Protein AF-A0A2I2F7W4-F1 (afdb_monomer_lite)

InterPro domains:
  IPR046591 Protein of unknown function DUF6649 [PF20354] (2-103)

Foldseek 3Di:
DDDDDDDPPDDDDPDPVVVVVVVVVVDDPPDDDPCVVVVLVPDPCVVVPPPDPDPDPPPPDDQDDDPPDDPVPPVVSVVVVVVVVVVVVVCVVVVPDDDDDPVVSVVVVVPVVPPDPDDD

pLDDT: mean 74.09, std 14.3, range [42.03, 92.19]

Secondary structure (DSSP, 8-state):
-------TT----S-HHHHHHHHHHHSPP----TTHHHHHTTS-HHHHS-----------PPPPPPSSS-GGG-HHHHHHHHHHHHHHHHHHHHTTS---SSHHHHHHHSSTT-------

Structure (mmCIF, N/CA/C/O backbone):
data_AF-A0A2I2F7W4-F1
#
_entry.id   AF-A0A2I2F7W4-F1
#
loop_
_atom_site.group_PDB
_atom_site.id
_atom_site.type_symbol
_atom_site.label_atom_id
_atom_site.label_alt_id
_atom_site.label_comp_id
_atom_site.label_asym_id
_atom_site.label_entity_id
_atom_site.label_seq_id
_atom_site.pdbx_PDB_ins_code
_atom_site.Cartn_x
_atom_site.Cartn_y
_atom_site.Cartn_z
_atom_site.occupancy
_atom_site.B_iso_or_equiv
_atom_site.auth_seq_id
_atom_site.auth_comp_id
_atom_site.auth_asym_id
_atom_site.auth_atom_id
_atom_site.pdbx_PDB_model_num
ATOM 1 N N . MET A 1 1 ? -16.711 -13.340 44.712 1.00 52.53 1 MET A N 1
ATOM 2 C CA . MET A 1 1 ? -15.711 -12.530 43.990 1.00 52.53 1 MET A CA 1
ATOM 3 C C . MET A 1 1 ? -15.153 -13.420 42.899 1.00 52.53 1 MET A C 1
ATOM 5 O O . MET A 1 1 ? -14.761 -14.535 43.220 1.00 52.53 1 MET A O 1
ATOM 9 N N . MET A 1 2 ? -15.251 -13.007 41.637 1.00 73.19 2 MET A N 1
ATOM 10 C CA . MET A 1 2 ? -14.696 -13.777 40.523 1.00 73.19 2 MET A CA 1
ATOM 11 C C . MET A 1 2 ? -13.172 -13.651 40.578 1.00 73.19 2 MET A C 1
ATOM 13 O O . MET A 1 2 ? -12.671 -12.549 40.793 1.00 73.19 2 MET A O 1
ATOM 17 N N . MET A 1 3 ? -12.452 -14.767 40.466 1.00 74.25 3 MET A N 1
ATOM 18 C CA . MET A 1 3 ? -11.002 -14.721 40.302 1.00 74.25 3 MET A CA 1
ATOM 19 C C . MET A 1 3 ? -10.706 -14.301 38.867 1.00 74.25 3 MET A C 1
ATOM 21 O O . MET A 1 3 ? -11.194 -14.933 37.933 1.00 74.25 3 MET A O 1
ATOM 25 N N . LEU A 1 4 ? -9.973 -13.205 38.726 1.00 76.00 4 LEU A N 1
ATOM 26 C CA . LEU A 1 4 ? -9.550 -12.639 37.455 1.00 76.00 4 LEU A CA 1
ATOM 27 C C . LEU A 1 4 ? -8.043 -12.896 37.308 1.00 76.00 4 LEU A C 1
ATOM 29 O O . LEU A 1 4 ? -7.296 -12.703 38.268 1.00 76.00 4 LEU A O 1
ATOM 33 N N . ASP A 1 5 ? -7.620 -13.380 36.142 1.00 79.50 5 ASP A N 1
ATOM 34 C CA . ASP A 1 5 ? -6.219 -13.673 35.817 1.00 79.50 5 ASP A CA 1
ATOM 35 C C . ASP A 1 5 ? -5.403 -12.389 35.592 1.00 79.50 5 ASP A C 1
ATOM 37 O O . ASP A 1 5 ? -5.420 -11.781 34.518 1.00 79.50 5 ASP A O 1
ATOM 41 N N . ASP A 1 6 ? -4.676 -11.950 36.609 1.00 82.38 6 ASP A N 1
ATOM 42 C CA . ASP A 1 6 ? -3.794 -10.787 36.504 1.00 82.38 6 ASP A CA 1
ATOM 43 C C . ASP A 1 6 ? -2.505 -11.167 35.749 1.00 82.38 6 ASP A C 1
ATOM 45 O O . ASP A 1 6 ? -1.546 -11.683 36.327 1.00 82.38 6 ASP A O 1
ATOM 49 N N . THR A 1 7 ? -2.520 -10.999 34.423 1.00 89.12 7 THR A N 1
ATOM 50 C CA . THR A 1 7 ? -1.342 -11.157 33.557 1.00 89.12 7 THR A CA 1
ATOM 51 C C . THR A 1 7 ? -0.968 -9.813 32.942 1.00 89.12 7 THR A C 1
ATOM 53 O O . THR A 1 7 ? -1.820 -8.941 32.799 1.00 89.12 7 THR A O 1
ATOM 56 N N . GLU A 1 8 ? 0.296 -9.647 32.541 1.00 90.06 8 GLU A N 1
ATOM 57 C CA . GLU A 1 8 ? 0.870 -8.364 32.089 1.00 90.06 8 GLU A CA 1
ATOM 58 C C . GLU A 1 8 ? 0.067 -7.656 30.981 1.00 90.06 8 GLU A C 1
ATOM 60 O O . GLU A 1 8 ? 0.114 -6.433 30.859 1.00 90.06 8 GLU A O 1
ATOM 65 N N . HIS A 1 9 ? -0.671 -8.407 30.164 1.00 90.44 9 HIS A N 1
ATOM 66 C CA . HIS A 1 9 ? -1.429 -7.866 29.036 1.00 90.44 9 HIS A CA 1
ATOM 67 C C . HIS A 1 9 ? -2.943 -8.079 29.167 1.00 90.44 9 HIS A C 1
ATOM 69 O O . HIS A 1 9 ? -3.666 -7.916 28.184 1.00 90.44 9 HIS A O 1
ATOM 75 N N . THR A 1 10 ? -3.441 -8.440 30.356 1.00 86.62 10 THR A N 1
ATOM 76 C CA . THR A 1 10 ? -4.885 -8.552 30.588 1.00 86.62 10 THR A CA 1
ATOM 77 C C . THR A 1 10 ? -5.461 -7.200 31.000 1.00 86.62 10 THR A C 1
ATOM 79 O O . THR A 1 10 ? -5.079 -6.644 32.026 1.00 86.62 10 THR A O 1
ATOM 82 N N . ILE A 1 11 ? -6.427 -6.694 30.231 1.00 84.19 11 ILE A N 1
ATOM 83 C CA . ILE A 1 11 ? -7.187 -5.485 30.568 1.00 84.19 11 ILE A CA 1
ATOM 84 C C . ILE A 1 11 ? -8.612 -5.898 30.920 1.00 84.19 11 ILE A C 1
ATOM 86 O O . ILE A 1 11 ? -9.251 -6.656 30.188 1.00 84.19 11 ILE A O 1
ATOM 90 N N . TYR A 1 12 ? -9.097 -5.397 32.051 1.00 85.00 12 TYR A N 1
ATOM 91 C CA . TYR A 1 12 ? -10.425 -5.691 32.562 1.00 85.00 12 TYR A CA 1
ATOM 92 C C . TYR A 1 12 ? -11.369 -4.540 32.293 1.00 85.00 12 TYR A C 1
ATOM 94 O O . TYR A 1 12 ? -11.123 -3.426 32.742 1.00 85.00 12 TYR A O 1
ATOM 102 N N . ILE A 1 13 ? -12.461 -4.858 31.605 1.00 87.88 13 ILE A N 1
ATOM 103 C CA . ILE A 1 13 ? -13.558 -3.932 31.357 1.00 87.88 13 ILE A CA 1
ATOM 104 C C . ILE A 1 13 ? -14.655 -4.247 32.370 1.00 87.88 13 ILE A C 1
ATOM 106 O O . ILE A 1 13 ? -15.188 -5.361 32.403 1.00 87.88 13 ILE A O 1
ATOM 110 N N . HIS A 1 14 ? -14.958 -3.287 33.231 1.00 86.12 14 HIS A N 1
ATOM 111 C CA . HIS A 1 14 ? -15.957 -3.399 34.288 1.00 86.12 14 HIS A CA 1
ATOM 112 C C . HIS A 1 14 ? -17.329 -2.904 33.830 1.00 86.12 14 HIS A C 1
ATOM 114 O O . HIS A 1 14 ? -18.345 -3.487 34.210 1.00 86.12 14 HIS A O 1
ATOM 120 N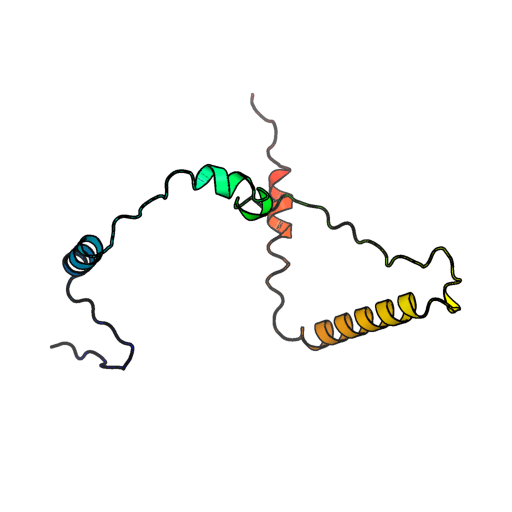 N . ASP A 1 15 ? -17.349 -1.839 33.031 1.00 89.38 15 ASP A N 1
ATOM 121 C CA . ASP A 1 15 ? -18.559 -1.218 32.500 1.00 89.38 15 ASP A CA 1
ATOM 122 C C . ASP A 1 15 ? -18.256 -0.654 31.110 1.00 89.38 15 ASP A C 1
ATOM 124 O O . ASP A 1 15 ? -17.586 0.369 30.965 1.00 89.38 15 ASP A O 1
ATOM 128 N N . LEU A 1 16 ? -18.751 -1.357 30.089 1.00 91.44 16 LEU A N 1
ATOM 129 C CA . LEU A 1 16 ? -18.496 -1.030 28.689 1.00 91.44 16 LEU A CA 1
ATOM 130 C C . LEU A 1 16 ? -18.961 0.384 28.339 1.00 91.44 16 LEU A C 1
ATOM 132 O O . LEU A 1 16 ? -18.217 1.123 27.702 1.00 91.44 16 LEU A O 1
ATOM 136 N N . ASP A 1 17 ? -20.164 0.768 28.766 1.00 92.19 17 ASP A N 1
ATOM 137 C CA . ASP A 1 17 ? -20.760 2.045 28.370 1.00 92.19 17 ASP A CA 1
ATOM 138 C C . ASP A 1 17 ? -19.997 3.214 29.000 1.00 92.19 17 ASP A C 1
ATOM 140 O O . ASP A 1 17 ? -19.730 4.228 28.352 1.00 92.19 17 ASP A O 1
ATOM 144 N N . ARG A 1 18 ? -19.596 3.061 30.266 1.00 91.00 18 ARG A N 1
ATOM 145 C CA . ARG A 1 18 ? -18.829 4.082 30.981 1.00 91.00 18 ARG A CA 1
ATOM 146 C C . ARG A 1 18 ? -17.409 4.237 30.436 1.00 91.00 18 ARG A C 1
ATOM 148 O O . ARG A 1 18 ? -16.957 5.368 30.275 1.00 91.00 18 ARG A O 1
ATOM 155 N N . GLU A 1 19 ? -16.704 3.135 30.201 1.00 89.75 19 GLU A N 1
ATOM 156 C CA . GLU A 1 19 ? -15.312 3.169 29.734 1.00 89.75 19 GLU A CA 1
ATOM 157 C C . GLU A 1 19 ? -15.210 3.701 28.299 1.00 89.75 19 GLU A C 1
ATOM 159 O O . GLU A 1 19 ? -14.320 4.496 28.002 1.00 89.75 19 GLU A O 1
ATOM 164 N N . LEU A 1 20 ? -16.160 3.351 27.424 1.00 89.81 20 LEU A N 1
ATOM 165 C CA . LEU A 1 20 ? -16.230 3.913 26.072 1.00 89.81 20 LEU A CA 1
ATOM 166 C C . LEU A 1 20 ? -16.501 5.421 26.092 1.00 89.81 20 LEU A C 1
ATOM 168 O O . LEU A 1 20 ? -15.830 6.162 25.379 1.00 89.81 20 LEU A O 1
ATOM 172 N N . ALA A 1 21 ? -17.415 5.894 26.946 1.00 88.00 21 ALA A N 1
ATOM 173 C CA . ALA A 1 21 ? -17.701 7.323 27.073 1.00 88.00 21 ALA A CA 1
ATOM 174 C C . ALA A 1 21 ? -16.480 8.135 27.553 1.00 88.00 21 ALA A C 1
ATOM 176 O O . ALA A 1 21 ? -16.287 9.276 27.129 1.00 88.00 21 ALA A O 1
ATOM 177 N N . GLU A 1 22 ? -15.644 7.561 28.424 1.00 85.50 22 GLU A N 1
ATOM 178 C CA . GLU A 1 22 ? -14.388 8.180 28.863 1.00 85.50 22 GLU A CA 1
ATOM 179 C C . GLU A 1 22 ? -13.383 8.290 27.706 1.00 85.50 22 GLU A C 1
ATOM 181 O O . GLU A 1 22 ? -12.822 9.367 27.490 1.00 85.50 22 GLU A O 1
ATOM 186 N N . ILE A 1 23 ? -13.232 7.231 26.903 1.00 84.12 23 ILE A N 1
ATOM 187 C CA . ILE A 1 23 ? -12.364 7.224 25.716 1.00 84.12 23 ILE A CA 1
ATOM 188 C C . ILE A 1 23 ? -12.842 8.258 24.693 1.00 84.12 23 ILE A C 1
ATOM 190 O O . ILE A 1 23 ? -12.065 9.141 24.336 1.00 84.12 23 ILE A O 1
ATOM 194 N N . GLU A 1 24 ? -14.117 8.225 24.297 1.00 81.56 24 GLU A N 1
ATOM 195 C CA . GLU A 1 24 ? -14.710 9.164 23.329 1.00 81.56 24 GLU A CA 1
ATOM 196 C C . GLU A 1 24 ? -14.584 10.628 23.771 1.00 81.56 24 GLU A C 1
ATOM 198 O O . GLU A 1 24 ? -14.444 11.525 22.942 1.00 81.56 24 GLU A O 1
ATOM 203 N N . SER A 1 25 ? -14.607 10.889 25.082 1.00 78.19 25 SER A N 1
ATOM 204 C CA . SER A 1 25 ? -14.411 12.238 25.625 1.00 78.19 25 SER A CA 1
ATOM 205 C C . SER A 1 25 ? -12.959 12.725 25.560 1.00 78.19 25 SER A C 1
ATOM 207 O O . SER A 1 25 ? -12.715 13.933 25.569 1.00 78.19 25 SER A O 1
ATOM 209 N N . SER A 1 26 ? -12.007 11.790 25.522 1.00 76.06 26 SER A N 1
ATOM 210 C CA . SER A 1 26 ? -10.564 12.046 25.480 1.00 76.06 26 SER A CA 1
ATOM 211 C C . SER A 1 26 ? -9.971 11.963 24.074 1.00 76.06 26 SER A C 1
ATOM 213 O O . SER A 1 26 ? -8.846 12.414 23.859 1.00 76.06 26 SER A O 1
ATOM 215 N N . GLU A 1 27 ? -10.710 11.399 23.117 1.00 81.00 27 GLU A N 1
ATOM 216 C CA . GLU A 1 27 ? -10.315 11.396 21.719 1.00 81.00 27 GLU A CA 1
ATOM 217 C C . GLU A 1 27 ? -10.390 12.816 21.156 1.00 81.00 27 GLU A C 1
ATOM 219 O O . GLU A 1 27 ? -11.436 13.472 21.145 1.00 81.00 27 GLU A O 1
ATOM 224 N N . ASP A 1 28 ? -9.251 13.300 20.660 1.00 78.56 28 ASP A N 1
ATOM 225 C CA . ASP A 1 28 ? -9.217 14.538 19.900 1.00 78.56 28 ASP A CA 1
ATOM 226 C C . ASP A 1 28 ? -10.149 14.411 18.683 1.00 78.56 28 ASP A C 1
ATOM 228 O O . ASP A 1 28 ? -10.146 13.380 17.996 1.00 78.56 28 ASP A O 1
ATOM 232 N N . PRO A 1 29 ? -10.931 15.456 18.352 1.00 75.69 29 PRO A N 1
ATOM 233 C CA . PRO A 1 29 ? -11.785 15.413 17.179 1.00 75.69 29 PRO A CA 1
ATOM 234 C C . PRO A 1 29 ? -10.926 15.121 15.951 1.00 75.69 29 PRO A C 1
ATOM 236 O O . PRO A 1 29 ? -9.879 15.736 15.750 1.00 75.69 29 PRO A O 1
ATOM 239 N N . SER A 1 30 ? -11.375 14.201 15.100 1.00 74.38 30 SER A N 1
ATOM 240 C CA . SER A 1 30 ? -10.698 13.907 13.837 1.00 74.38 30 SER A CA 1
ATOM 241 C C . SER A 1 30 ? -10.694 15.156 12.946 1.00 74.38 30 SER A C 1
ATOM 243 O O . SER A 1 30 ? -11.671 15.456 12.257 1.00 74.38 30 SER A O 1
ATOM 245 N N . ILE A 1 31 ? -9.598 15.919 12.970 1.00 79.00 31 ILE A N 1
ATOM 246 C CA . ILE A 1 31 ? -9.453 17.129 12.159 1.00 79.00 31 ILE A CA 1
ATOM 247 C C . ILE A 1 31 ? -9.091 16.707 10.737 1.00 79.00 31 ILE A C 1
ATOM 249 O O . ILE A 1 31 ? -7.951 16.351 10.434 1.00 79.00 31 ILE A O 1
ATOM 253 N N . PHE A 1 32 ? -10.055 16.816 9.827 1.00 80.12 32 PHE A N 1
ATOM 254 C CA . PHE A 1 32 ? -9.747 16.801 8.404 1.00 80.12 32 PHE A CA 1
ATOM 255 C C . PHE A 1 32 ? -8.997 18.085 8.047 1.00 80.12 32 PHE A C 1
ATOM 257 O O . PHE A 1 32 ? -9.554 19.183 8.093 1.00 80.12 32 PHE A O 1
ATOM 264 N N . LEU A 1 33 ? -7.717 17.952 7.692 1.00 83.00 33 LEU A N 1
ATOM 265 C CA . LEU A 1 33 ? -6.909 19.091 7.271 1.00 83.00 33 LEU A CA 1
ATOM 266 C C . LEU A 1 33 ? -7.514 19.731 6.007 1.00 83.00 33 LEU A C 1
ATOM 268 O O . LEU A 1 33 ? -7.777 19.019 5.028 1.00 83.00 33 LEU A O 1
ATOM 272 N N . PRO A 1 34 ? -7.706 21.062 5.973 1.00 84.75 34 PRO A N 1
ATOM 273 C CA . PRO A 1 34 ? -8.225 21.735 4.790 1.00 84.75 34 PRO A CA 1
ATOM 274 C C . PRO A 1 34 ? -7.290 21.499 3.595 1.00 84.75 34 PRO A C 1
ATOM 276 O O . PRO A 1 34 ? -6.067 21.598 3.707 1.00 84.75 34 PRO A O 1
ATOM 279 N N . GLY A 1 35 ? -7.868 21.150 2.445 1.00 80.31 35 GLY A N 1
ATOM 280 C CA . GLY A 1 35 ? -7.117 20.870 1.215 1.00 80.31 35 GLY A CA 1
ATOM 281 C C . GLY A 1 35 ? -6.474 19.478 1.137 1.00 80.31 35 GLY A C 1
ATOM 282 O O . GLY A 1 35 ? -5.764 19.197 0.172 1.00 80.31 35 GLY A O 1
ATOM 283 N N . ILE A 1 36 ? -6.722 18.569 2.093 1.00 82.50 36 ILE A N 1
ATOM 284 C CA . ILE A 1 36 ? -6.203 17.192 2.004 1.00 82.50 36 ILE A CA 1
ATOM 285 C C . ILE A 1 36 ? -6.718 16.459 0.757 1.00 82.50 36 ILE A C 1
ATOM 287 O O . ILE A 1 36 ? -5.959 15.734 0.122 1.00 82.50 36 ILE A O 1
ATOM 291 N N . GLY A 1 37 ? -7.962 16.711 0.338 1.00 79.12 37 GLY A N 1
ATOM 292 C CA . GLY A 1 37 ? -8.536 16.110 -0.871 1.00 79.12 37 GLY A CA 1
ATOM 293 C C . GLY A 1 37 ? -7.769 16.464 -2.150 1.00 79.12 37 GLY A C 1
ATOM 294 O O . GLY A 1 37 ? -7.521 15.591 -2.977 1.00 79.12 37 GLY A O 1
ATOM 295 N N . GLU A 1 38 ? -7.318 17.715 -2.284 1.00 84.62 38 GLU A N 1
ATOM 296 C CA . GLU A 1 38 ? -6.527 18.170 -3.438 1.00 84.62 38 GLU A CA 1
ATOM 297 C C . GLU A 1 38 ? -5.146 17.510 -3.469 1.00 84.62 38 GLU A C 1
ATOM 299 O O . GLU A 1 38 ? -4.675 17.085 -4.522 1.00 84.62 38 GLU A O 1
ATOM 304 N N . LYS A 1 39 ? -4.517 17.354 -2.297 1.00 80.19 39 LYS A N 1
ATOM 305 C CA . LYS A 1 39 ? -3.232 16.654 -2.171 1.00 80.19 39 LYS A CA 1
ATOM 306 C C . LYS A 1 39 ? -3.364 15.162 -2.467 1.00 80.19 39 LYS A C 1
ATOM 308 O O . LYS A 1 39 ? -2.478 14.584 -3.089 1.00 80.19 39 LYS A O 1
ATOM 313 N N . LEU A 1 40 ? -4.471 14.545 -2.055 1.00 77.81 40 LEU A N 1
ATOM 314 C CA . LEU A 1 40 ? -4.748 13.136 -2.323 1.00 77.81 40 LEU A CA 1
ATOM 315 C C . LEU A 1 40 ? -5.102 12.872 -3.796 1.00 77.81 40 LEU A C 1
ATOM 317 O O . LEU A 1 40 ? -4.815 11.790 -4.302 1.00 77.81 40 LEU A O 1
ATOM 321 N N . ALA A 1 41 ? -5.643 13.862 -4.513 1.00 78.00 41 ALA A N 1
ATOM 322 C CA . ALA A 1 41 ? -5.967 13.753 -5.938 1.00 78.00 41 ALA A CA 1
ATOM 323 C C . ALA A 1 41 ? -4.735 13.604 -6.854 1.00 78.00 41 ALA A C 1
ATOM 325 O O . ALA A 1 41 ? -4.875 13.162 -7.994 1.00 78.00 41 ALA A O 1
ATOM 326 N N . VAL A 1 42 ? -3.536 13.949 -6.368 1.00 82.75 42 VAL A N 1
ATOM 327 C CA . VAL A 1 42 ? -2.265 13.760 -7.093 1.00 82.75 42 VAL A CA 1
ATOM 328 C C . VAL A 1 42 ? -1.882 12.282 -7.179 1.00 82.75 42 VAL A C 1
ATOM 330 O O . VAL A 1 42 ? -1.210 11.861 -8.123 1.00 82.75 42 VAL A O 1
ATOM 333 N N . PHE A 1 43 ? -2.303 11.473 -6.209 1.00 77.25 43 PHE A N 1
ATOM 334 C CA . PHE A 1 43 ? -1.958 10.063 -6.192 1.00 77.25 43 PHE A CA 1
ATOM 335 C C . PHE A 1 43 ? -2.830 9.285 -7.187 1.00 77.25 43 PHE A C 1
ATOM 337 O O . PHE A 1 43 ? -4.038 9.523 -7.285 1.00 77.25 43 PHE A O 1
ATOM 344 N N . PRO A 1 44 ? -2.250 8.316 -7.918 1.00 78.44 44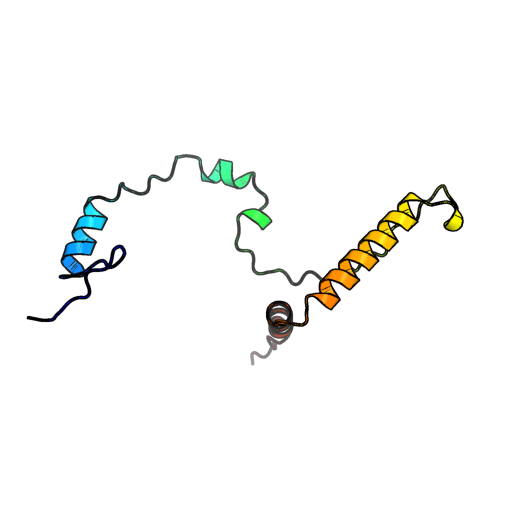 PRO A N 1
ATOM 345 C CA . PRO A 1 44 ? -3.012 7.429 -8.779 1.00 78.44 44 PRO A CA 1
ATOM 346 C C . PRO A 1 44 ? -4.189 6.807 -8.028 1.00 78.44 44 PRO A C 1
ATOM 348 O O . PRO A 1 44 ? -4.022 6.245 -6.945 1.00 78.44 44 PRO A O 1
ATOM 351 N N . LYS A 1 45 ? -5.381 6.842 -8.634 1.00 71.19 45 LYS A N 1
ATOM 352 C CA . LYS A 1 45 ? -6.591 6.231 -8.056 1.00 71.19 45 LYS A CA 1
ATOM 353 C C . LYS A 1 45 ? -6.408 4.742 -7.751 1.00 71.19 45 LYS A C 1
ATOM 355 O O . LYS A 1 45 ? -7.060 4.243 -6.850 1.00 71.19 45 LYS A O 1
ATOM 360 N N . SER A 1 46 ? -5.501 4.059 -8.451 1.00 67.69 46 SER A N 1
ATOM 361 C CA . SER A 1 46 ? -5.123 2.668 -8.173 1.00 67.69 46 SER A CA 1
ATOM 362 C C . SER A 1 46 ? -4.422 2.462 -6.825 1.00 67.69 46 SER A C 1
ATOM 364 O O . SER A 1 46 ? -4.356 1.332 -6.362 1.00 67.69 46 SER A O 1
ATOM 366 N N . LEU A 1 47 ? -3.862 3.517 -6.225 1.00 66.56 47 LEU A N 1
ATOM 367 C CA . LEU A 1 47 ? -3.212 3.479 -4.910 1.00 66.56 47 LEU A CA 1
ATOM 368 C C . LEU A 1 47 ? -4.125 4.007 -3.794 1.00 66.56 47 LEU A C 1
ATOM 370 O O . LEU A 1 47 ? -3.987 3.584 -2.653 1.00 66.56 47 LEU A O 1
ATOM 374 N N . VAL A 1 48 ? -5.030 4.941 -4.112 1.00 67.88 48 VAL A N 1
ATOM 375 C CA . VAL A 1 48 ? -5.892 5.623 -3.124 1.00 67.88 48 VAL A CA 1
ATOM 376 C C . VAL A 1 48 ? -7.269 4.984 -2.997 1.00 67.88 48 VAL A C 1
ATOM 378 O O . VAL A 1 48 ? -7.832 4.938 -1.908 1.00 67.88 48 VAL A O 1
ATOM 381 N N . ALA A 1 49 ? -7.847 4.513 -4.101 1.00 68.69 49 ALA A N 1
ATOM 382 C CA . ALA A 1 49 ? -9.140 3.856 -4.061 1.00 68.69 49 ALA A CA 1
ATOM 383 C C . ALA A 1 49 ? -8.934 2.370 -3.769 1.00 68.69 49 ALA A C 1
ATOM 385 O O . ALA A 1 49 ? -8.103 1.721 -4.405 1.00 68.69 49 ALA A O 1
ATOM 386 N N . GLN A 1 50 ? -9.765 1.807 -2.889 1.00 59.81 50 GLN A N 1
ATOM 387 C CA . GLN A 1 50 ? -10.029 0.369 -2.877 1.00 59.81 50 GLN A CA 1
ATOM 388 C C . GLN A 1 50 ? -10.791 0.017 -4.161 1.00 59.81 50 GLN A C 1
ATOM 390 O O . GLN A 1 50 ? -11.993 -0.239 -4.159 1.00 59.81 50 GLN A O 1
ATOM 395 N N . SER A 1 51 ? -10.120 0.103 -5.310 1.00 62.19 51 SER A N 1
ATOM 396 C CA . SER A 1 51 ? -10.683 -0.396 -6.551 1.00 62.19 51 SER A CA 1
ATOM 397 C C . SER A 1 51 ? -10.813 -1.900 -6.388 1.00 62.19 51 SER A C 1
ATOM 399 O O . SER A 1 51 ? -9.801 -2.564 -6.139 1.00 62.19 51 SER A O 1
ATOM 401 N N . LYS A 1 52 ? -12.033 -2.433 -6.551 1.00 65.31 52 LYS A N 1
ATOM 402 C CA . LYS A 1 52 ? -12.221 -3.867 -6.800 1.00 65.31 52 LYS A CA 1
ATOM 403 C C . LYS A 1 52 ? -11.156 -4.295 -7.812 1.00 65.31 52 LYS A C 1
ATOM 405 O O . LYS A 1 52 ? -10.942 -3.540 -8.771 1.00 65.31 52 LYS A O 1
ATOM 410 N N . PRO A 1 53 ? -10.452 -5.418 -7.595 1.00 62.94 53 PRO A N 1
ATOM 411 C CA . PRO A 1 53 ? -9.424 -5.852 -8.521 1.00 62.94 53 PRO A CA 1
ATOM 412 C C . PRO A 1 53 ? -10.081 -5.977 -9.892 1.00 62.94 53 PRO A C 1
ATOM 414 O O . PRO A 1 53 ? -10.885 -6.872 -10.128 1.00 62.94 53 PRO A O 1
ATOM 417 N N . LYS A 1 54 ? -9.801 -5.024 -10.789 1.00 67.94 54 LYS A N 1
ATOM 418 C CA . LYS A 1 54 ? -10.249 -5.140 -12.171 1.00 67.94 54 LYS A CA 1
ATOM 419 C C . LYS A 1 54 ? -9.598 -6.416 -12.672 1.00 67.94 54 LYS A C 1
ATOM 421 O O . LYS A 1 54 ? -8.393 -6.562 -12.469 1.00 67.94 54 LYS A O 1
ATOM 426 N N . CYS A 1 55 ? -10.375 -7.316 -13.264 1.00 66.44 55 CYS A N 1
ATOM 427 C CA . CYS A 1 55 ? -9.891 -8.572 -13.823 1.00 66.44 55 CYS A CA 1
ATOM 428 C C . CYS A 1 55 ? -8.878 -8.269 -14.938 1.00 66.44 55 CYS A C 1
ATOM 430 O O . CYS A 1 55 ? -9.206 -8.196 -16.119 1.00 66.44 55 CYS A O 1
ATOM 432 N N . GLN A 1 56 ? -7.641 -7.972 -14.549 1.00 67.81 56 GLN A N 1
ATOM 433 C CA . GLN A 1 56 ? -6.533 -7.721 -15.444 1.00 67.81 56 GLN A CA 1
ATOM 434 C C . GLN A 1 56 ? -5.999 -9.091 -15.816 1.00 67.81 56 GLN A C 1
ATOM 436 O O . GLN A 1 56 ? -5.467 -9.812 -14.972 1.00 67.81 56 GLN A O 1
ATOM 441 N N . ALA A 1 57 ? -6.169 -9.463 -17.082 1.00 69.56 57 ALA A N 1
ATOM 442 C CA . ALA A 1 57 ? -5.523 -10.649 -17.607 1.00 69.56 57 ALA A CA 1
ATOM 443 C C . ALA A 1 57 ? -4.007 -10.477 -17.443 1.00 69.56 57 ALA A C 1
ATOM 445 O O . ALA A 1 57 ? -3.415 -9.522 -17.954 1.00 69.56 57 ALA A O 1
ATOM 446 N N . LEU A 1 58 ? -3.380 -11.396 -16.712 1.00 71.06 58 LEU A N 1
ATOM 447 C CA . LEU A 1 58 ? -1.929 -11.472 -16.640 1.00 71.06 58 LEU A CA 1
ATOM 448 C C . LEU A 1 58 ? -1.409 -11.828 -18.034 1.00 71.06 58 LEU A C 1
ATOM 450 O O . LEU A 1 58 ? -1.483 -12.977 -18.466 1.00 71.06 58 LEU A O 1
ATOM 454 N N . VAL A 1 59 ? -0.873 -10.842 -18.752 1.00 76.50 59 VAL A N 1
ATOM 455 C CA . VAL A 1 59 ? -0.110 -11.106 -19.972 1.00 76.50 59 VAL A CA 1
ATOM 456 C C . VAL A 1 59 ? 1.260 -11.601 -19.530 1.00 76.50 59 VAL A C 1
ATOM 458 O O . VAL A 1 59 ? 2.095 -10.825 -19.064 1.00 76.50 59 VAL A O 1
ATOM 461 N N . LEU A 1 60 ? 1.482 -12.911 -19.630 1.00 77.50 60 LEU A N 1
ATOM 462 C CA . LEU A 1 60 ? 2.781 -13.517 -19.356 1.00 77.50 60 LEU A CA 1
ATOM 463 C C . LEU A 1 60 ? 3.781 -13.042 -20.416 1.00 77.50 60 LEU A C 1
ATOM 465 O O . LEU A 1 60 ? 3.917 -13.641 -21.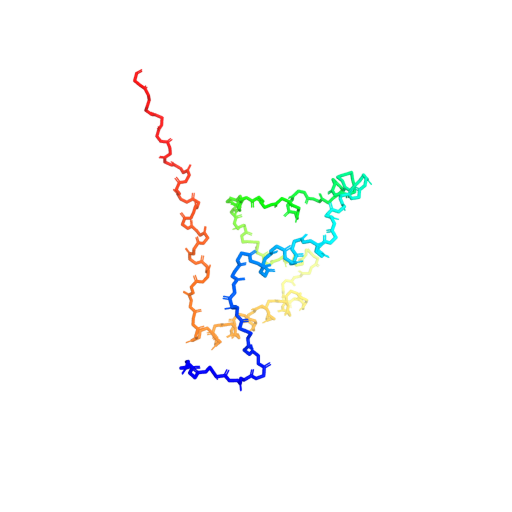483 1.00 77.50 60 LEU A O 1
ATOM 469 N N . TYR A 1 61 ? 4.477 -11.941 -20.133 1.00 76.81 61 TYR A N 1
ATOM 470 C CA . TYR A 1 61 ? 5.556 -11.474 -20.992 1.00 76.81 61 TYR A CA 1
ATOM 471 C C . TYR A 1 61 ? 6.679 -12.505 -21.001 1.00 76.81 61 TYR A C 1
ATOM 473 O O . TYR A 1 61 ? 7.204 -12.908 -19.958 1.00 76.81 61 TYR A O 1
ATOM 481 N N . GLN A 1 62 ? 7.066 -12.920 -22.204 1.00 77.50 62 GLN A N 1
ATOM 482 C CA . GLN A 1 62 ? 8.270 -13.712 -22.384 1.00 77.50 62 GLN A CA 1
ATOM 483 C C . GLN A 1 62 ? 9.497 -12.881 -22.008 1.00 77.50 62 GLN A C 1
ATOM 485 O O . GLN A 1 62 ? 9.494 -11.650 -22.082 1.00 77.50 62 GLN A O 1
ATOM 490 N N . GLN A 1 63 ? 10.567 -13.559 -21.600 1.00 77.81 63 GLN A N 1
ATOM 491 C CA . GLN A 1 63 ? 11.822 -12.882 -21.323 1.00 77.81 63 GLN A CA 1
ATOM 492 C C . GLN A 1 63 ? 12.321 -12.170 -22.592 1.00 77.81 63 GLN A C 1
ATOM 494 O O . GLN A 1 63 ? 12.467 -12.828 -23.625 1.00 77.81 63 GLN A O 1
ATOM 499 N N . PRO A 1 64 ? 12.601 -10.855 -22.531 1.00 77.38 64 PRO A N 1
ATOM 500 C CA . PRO A 1 64 ? 13.102 -10.131 -23.687 1.00 77.38 64 PRO A CA 1
ATOM 501 C C . PRO A 1 64 ? 14.481 -10.664 -24.084 1.00 77.38 64 PRO A C 1
ATOM 503 O O . PRO A 1 64 ? 15.328 -10.935 -23.231 1.00 77.38 64 PRO A O 1
ATOM 506 N N . THR A 1 65 ? 14.696 -10.818 -25.387 1.00 81.38 65 THR A N 1
ATOM 507 C CA . THR A 1 65 ? 15.987 -11.195 -25.971 1.00 81.38 65 THR A CA 1
ATOM 508 C C . THR A 1 65 ? 16.745 -9.951 -26.397 1.00 81.38 65 THR A C 1
ATOM 510 O O . THR A 1 65 ? 16.130 -9.022 -26.924 1.00 81.38 65 THR A O 1
ATOM 513 N N . SER A 1 66 ? 18.068 -9.933 -26.224 1.00 79.56 66 SER A N 1
ATOM 514 C CA . SER A 1 66 ? 18.880 -8.833 -26.749 1.00 79.56 66 SER A CA 1
ATOM 515 C C . SER A 1 66 ? 18.684 -8.667 -28.270 1.00 79.56 66 SER A C 1
ATOM 517 O O . SER A 1 66 ? 18.762 -9.643 -29.018 1.00 79.56 66 SER A O 1
ATOM 519 N N . PRO A 1 67 ? 18.416 -7.441 -28.759 1.00 81.69 67 PRO A N 1
ATOM 520 C CA . PRO A 1 67 ? 18.221 -7.194 -30.189 1.00 81.69 67 PRO A CA 1
ATOM 521 C C . PRO A 1 67 ? 19.546 -7.109 -30.962 1.00 81.69 67 PRO A C 1
ATOM 523 O O . PRO A 1 67 ? 19.567 -7.292 -32.174 1.00 81.69 67 PRO A O 1
ATOM 526 N N . SER A 1 68 ? 20.652 -6.812 -30.274 1.00 82.62 68 SER A N 1
ATOM 527 C CA . SER A 1 68 ? 21.972 -6.569 -30.869 1.00 82.62 68 SER A CA 1
ATOM 528 C C . SER A 1 68 ? 22.945 -7.741 -30.739 1.00 82.62 68 SER A C 1
ATOM 530 O O . SER A 1 68 ? 24.017 -7.705 -31.342 1.00 82.62 68 SER A O 1
ATOM 532 N N . MET A 1 69 ? 22.610 -8.770 -29.954 1.00 84.62 69 MET A N 1
ATOM 533 C CA . MET A 1 69 ? 23.498 -9.899 -29.688 1.00 84.62 69 MET A CA 1
ATOM 534 C C . MET A 1 69 ? 22.805 -11.237 -29.971 1.00 84.62 69 MET A C 1
ATOM 536 O O . MET A 1 69 ? 21.631 -11.413 -29.654 1.00 84.62 69 MET A O 1
ATOM 540 N N . PRO A 1 70 ? 23.522 -12.221 -30.544 1.00 86.00 70 PRO A N 1
ATOM 541 C CA . PRO A 1 70 ? 23.023 -13.587 -30.631 1.00 86.00 70 PRO A CA 1
ATOM 542 C C . PRO A 1 70 ? 22.757 -14.166 -29.237 1.00 86.00 70 PRO A C 1
ATOM 544 O O . PRO A 1 70 ? 23.523 -13.910 -28.306 1.00 86.00 70 PRO A O 1
ATOM 547 N N . ARG A 1 71 ? 21.736 -15.025 -29.113 1.00 78.00 71 ARG A N 1
ATOM 548 C CA . ARG A 1 71 ? 21.325 -15.658 -27.841 1.00 78.00 71 ARG A CA 1
ATOM 549 C C . ARG A 1 71 ? 22.480 -16.332 -27.094 1.00 78.00 71 ARG A C 1
ATOM 551 O O . ARG A 1 71 ? 22.551 -16.261 -25.871 1.00 78.00 71 ARG A O 1
ATOM 558 N N . ASP A 1 72 ? 23.419 -16.934 -27.821 1.00 83.06 72 ASP A N 1
ATOM 559 C CA . ASP A 1 72 ? 24.568 -17.620 -27.221 1.00 83.06 72 ASP A CA 1
ATOM 560 C C . ASP A 1 72 ? 25.551 -16.673 -26.527 1.00 83.06 72 ASP A C 1
ATOM 562 O O . ASP A 1 72 ? 26.286 -17.099 -25.636 1.00 83.06 72 ASP A O 1
ATOM 566 N N . LYS A 1 73 ? 25.552 -15.391 -26.901 1.00 85.81 73 LYS A N 1
ATOM 567 C CA . LYS A 1 73 ? 26.453 -14.361 -26.366 1.00 85.81 73 LYS A CA 1
ATOM 568 C C . LYS A 1 73 ? 25.754 -13.391 -25.409 1.00 85.81 73 LYS A C 1
ATOM 570 O O . LYS A 1 73 ? 26.414 -12.537 -24.824 1.00 85.81 73 LYS A O 1
ATOM 575 N N . ASP A 1 74 ? 24.444 -13.533 -25.224 1.00 87.44 74 ASP A N 1
ATOM 576 C CA . ASP A 1 74 ? 23.650 -12.716 -24.308 1.00 87.44 74 ASP A CA 1
ATOM 577 C C . ASP A 1 74 ? 23.805 -13.202 -22.858 1.00 87.44 74 ASP A C 1
ATOM 579 O O . ASP A 1 74 ? 22.953 -13.895 -22.297 1.00 87.44 74 ASP A O 1
ATOM 583 N N . ASN A 1 75 ? 24.943 -12.866 -22.249 1.00 88.62 75 ASN A N 1
ATOM 584 C CA . ASN A 1 75 ? 25.253 -13.259 -20.873 1.00 88.62 75 ASN A CA 1
ATOM 585 C C . ASN A 1 75 ? 24.253 -12.673 -19.863 1.00 88.62 75 ASN A C 1
ATOM 587 O O . ASN A 1 75 ? 23.920 -13.334 -18.881 1.00 88.62 75 ASN A O 1
ATOM 591 N N . ALA A 1 76 ? 23.743 -11.462 -20.114 1.00 86.81 76 ALA A N 1
ATOM 592 C CA . ALA A 1 76 ? 22.752 -10.816 -19.257 1.00 86.81 76 ALA A CA 1
ATOM 593 C C . ALA A 1 76 ? 21.409 -11.559 -19.305 1.00 86.81 76 ALA A C 1
ATOM 595 O O . ALA A 1 76 ? 20.832 -11.867 -18.261 1.00 86.81 76 ALA A O 1
ATOM 596 N N . GLY A 1 77 ? 20.947 -11.922 -20.506 1.00 86.69 77 GLY A N 1
ATOM 597 C CA . GLY A 1 77 ? 19.764 -12.756 -20.692 1.00 86.69 77 GLY A CA 1
ATOM 598 C C . GLY A 1 77 ? 19.907 -14.120 -20.012 1.00 86.69 77 GLY A C 1
ATOM 599 O O . GLY A 1 77 ? 18.997 -14.554 -19.305 1.00 86.69 77 GLY A O 1
ATOM 600 N N . LYS A 1 78 ? 21.067 -14.773 -20.147 1.00 89.19 78 LYS A N 1
ATOM 601 C CA . LYS A 1 78 ? 21.351 -16.056 -19.482 1.00 89.19 78 LYS A CA 1
ATOM 602 C C . LYS A 1 78 ? 21.298 -15.949 -17.957 1.00 89.19 78 LYS A C 1
ATOM 604 O O . LYS A 1 78 ? 20.566 -16.709 -17.329 1.00 89.19 78 LYS A O 1
ATOM 609 N N . ALA A 1 79 ? 21.995 -14.975 -17.371 1.00 89.69 79 ALA A N 1
ATOM 610 C CA . ALA A 1 79 ? 22.024 -14.772 -15.921 1.00 89.69 79 ALA A CA 1
ATOM 611 C C . ALA A 1 79 ? 20.628 -14.483 -15.345 1.00 89.69 79 ALA A C 1
ATOM 613 O O . ALA A 1 79 ? 20.269 -14.958 -14.266 1.00 89.69 79 ALA A O 1
ATOM 614 N N . LEU A 1 80 ? 19.813 -13.727 -16.081 1.00 88.81 80 LEU A N 1
ATOM 615 C CA . LEU A 1 80 ? 18.453 -13.395 -15.678 1.00 88.81 80 LEU A CA 1
ATOM 616 C C . LEU A 1 80 ? 17.507 -14.605 -15.775 1.00 88.81 80 LEU A C 1
ATOM 618 O O . LEU A 1 80 ? 16.661 -14.786 -14.898 1.00 88.81 80 LEU A O 1
ATOM 622 N N . ALA A 1 81 ? 17.675 -15.456 -16.793 1.00 88.06 81 ALA A N 1
ATOM 623 C CA . ALA A 1 81 ? 16.931 -16.710 -16.922 1.00 88.06 81 ALA A CA 1
ATOM 624 C C . ALA A 1 81 ? 17.282 -17.696 -15.792 1.00 88.06 81 ALA A C 1
ATOM 626 O O . ALA A 1 81 ? 16.378 -18.199 -15.126 1.00 88.06 81 ALA A O 1
ATOM 627 N N . GLU A 1 82 ? 18.575 -17.896 -15.518 1.00 91.38 82 GLU A N 1
ATOM 628 C CA . GLU A 1 82 ? 19.060 -18.771 -14.441 1.00 91.38 82 GLU A CA 1
ATOM 629 C C . GLU A 1 82 ? 18.575 -18.291 -13.065 1.00 91.38 82 GLU A C 1
ATOM 631 O O . GLU A 1 82 ? 18.084 -19.073 -12.254 1.00 91.38 82 GLU A O 1
ATOM 636 N N . THR A 1 83 ? 18.651 -16.981 -12.806 1.00 91.44 83 THR A N 1
ATOM 637 C CA . THR A 1 83 ? 18.184 -16.390 -11.543 1.00 91.44 83 THR A CA 1
ATOM 638 C C . THR A 1 83 ? 16.692 -16.648 -11.327 1.00 91.44 83 THR A C 1
ATOM 640 O O . THR A 1 83 ? 16.270 -16.974 -10.217 1.00 91.44 83 THR A O 1
ATOM 643 N N . ARG A 1 84 ? 15.880 -16.542 -12.388 1.00 87.81 84 ARG A N 1
ATOM 644 C CA . ARG A 1 84 ? 14.443 -16.845 -12.334 1.00 87.81 84 ARG A CA 1
ATOM 645 C C . ARG A 1 84 ? 14.173 -18.323 -12.101 1.00 87.81 84 ARG A C 1
ATOM 647 O O . ARG A 1 84 ? 13.282 -18.648 -11.322 1.00 87.81 84 ARG A O 1
ATOM 654 N N . GLU A 1 85 ? 14.913 -19.204 -12.762 1.00 89.94 85 GLU A N 1
ATOM 655 C CA . GLU A 1 85 ? 14.806 -20.646 -12.549 1.00 89.94 85 GLU A CA 1
ATOM 656 C C . GLU A 1 85 ? 15.149 -21.014 -11.103 1.00 89.94 85 GLU A C 1
ATOM 658 O O . GLU A 1 85 ? 14.367 -21.699 -10.448 1.00 89.94 85 GLU A O 1
ATOM 663 N N . ARG A 1 86 ? 16.229 -20.444 -10.560 1.00 89.56 86 ARG A N 1
ATOM 664 C CA . ARG A 1 86 ? 16.617 -20.606 -9.155 1.00 89.56 86 ARG A CA 1
ATOM 665 C C . ARG A 1 86 ? 15.543 -20.101 -8.193 1.00 89.56 86 ARG A C 1
ATOM 667 O O . ARG A 1 86 ? 15.223 -20.770 -7.216 1.00 89.56 86 ARG A O 1
ATOM 674 N N . ALA A 1 87 ? 14.957 -18.935 -8.457 1.00 88.56 87 ALA A N 1
ATOM 675 C CA . ALA A 1 87 ? 13.867 -18.413 -7.634 1.00 88.56 87 ALA A CA 1
ATOM 676 C C . ALA A 1 87 ? 12.637 -19.340 -7.664 1.00 88.56 87 ALA A C 1
ATOM 678 O O . ALA A 1 87 ? 12.053 -19.616 -6.618 1.00 88.56 87 ALA A O 1
ATOM 679 N N . ARG A 1 88 ? 12.280 -19.880 -8.840 1.00 85.50 88 ARG A N 1
ATOM 680 C CA . ARG A 1 88 ? 11.192 -20.863 -8.985 1.00 85.50 88 ARG A CA 1
ATOM 681 C C . ARG A 1 88 ? 11.496 -22.164 -8.250 1.00 85.50 88 ARG A C 1
ATOM 683 O O . ARG A 1 88 ? 10.613 -22.687 -7.584 1.00 85.50 88 ARG A O 1
ATOM 690 N N . SER A 1 89 ? 12.725 -22.676 -8.333 1.00 86.75 89 SER A N 1
ATOM 691 C CA . SER A 1 89 ? 13.104 -23.897 -7.618 1.00 86.75 89 SER A CA 1
ATOM 692 C C . SER A 1 89 ? 13.069 -23.703 -6.104 1.00 86.75 89 SER 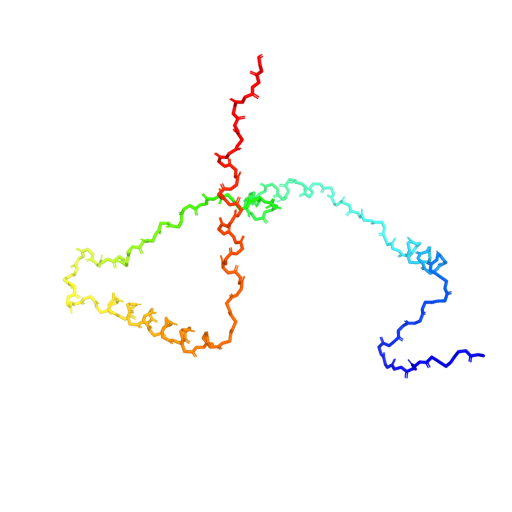A C 1
ATOM 694 O O . SER A 1 89 ? 12.609 -24.594 -5.401 1.00 86.75 89 SER A O 1
ATOM 696 N N . LEU A 1 90 ? 13.505 -22.539 -5.603 1.00 87.12 90 LEU A N 1
ATOM 697 C CA . LEU A 1 90 ? 13.419 -22.199 -4.180 1.00 87.12 90 LEU A CA 1
ATOM 698 C C . LEU A 1 90 ? 11.964 -22.116 -3.715 1.00 87.12 90 LEU A C 1
ATOM 700 O O . LEU A 1 90 ? 11.627 -22.721 -2.704 1.00 87.12 90 LEU A O 1
ATOM 704 N N . TYR A 1 91 ? 11.104 -21.437 -4.482 1.00 78.38 91 TYR A N 1
ATOM 705 C CA . TYR A 1 91 ? 9.674 -21.360 -4.186 1.00 78.38 91 TYR A CA 1
ATOM 706 C C . TYR A 1 91 ? 9.028 -22.750 -4.152 1.00 78.38 91 TYR A C 1
ATOM 708 O O . TYR A 1 91 ? 8.386 -23.104 -3.166 1.00 78.38 91 TYR A O 1
ATOM 716 N N . ASN A 1 92 ? 9.269 -23.570 -5.180 1.00 79.88 92 ASN A N 1
ATOM 717 C CA . ASN A 1 92 ? 8.725 -24.925 -5.264 1.00 79.88 92 ASN A CA 1
ATOM 718 C C . ASN A 1 92 ? 9.225 -25.818 -4.117 1.00 79.88 92 ASN A C 1
ATOM 720 O O . ASN A 1 92 ? 8.453 -26.598 -3.566 1.00 79.88 92 ASN A O 1
ATOM 724 N N . ALA A 1 93 ? 10.497 -25.685 -3.727 1.00 79.06 93 ALA A N 1
ATOM 725 C CA . ALA A 1 93 ? 11.061 -26.404 -2.587 1.00 79.06 93 ALA A CA 1
ATOM 726 C C . ALA A 1 93 ? 10.474 -25.937 -1.242 1.00 79.06 93 ALA A C 1
ATOM 728 O O . ALA A 1 93 ? 10.326 -26.753 -0.338 1.00 79.06 93 ALA A O 1
ATOM 729 N N . SER A 1 94 ? 10.118 -24.652 -1.108 1.00 70.50 94 SER A N 1
ATOM 730 C CA . SER A 1 94 ? 9.459 -24.109 0.090 1.00 70.50 94 SER A CA 1
ATOM 731 C C . SER A 1 94 ? 7.945 -24.349 0.143 1.00 70.50 94 SER A C 1
ATOM 733 O O . SER A 1 94 ? 7.372 -24.329 1.222 1.00 70.50 94 SER A O 1
ATOM 735 N N . SER A 1 95 ? 7.289 -2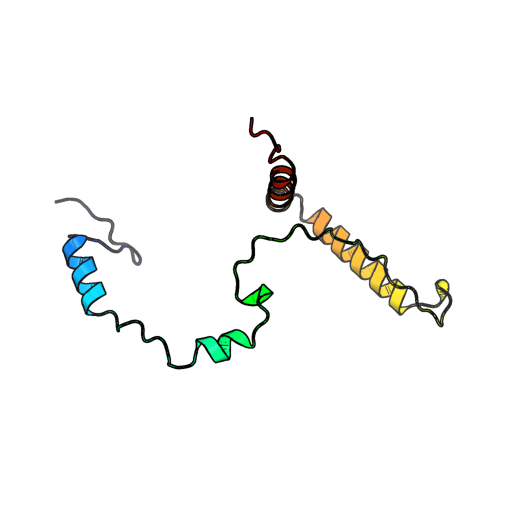4.606 -0.995 1.00 58.97 95 SER A N 1
ATOM 736 C CA . SER A 1 95 ? 5.826 -24.753 -1.109 1.00 58.97 95 SER A CA 1
ATOM 737 C C . SER A 1 95 ? 5.255 -26.090 -0.606 1.00 58.97 95 SER A C 1
ATOM 739 O O . SER A 1 95 ? 4.142 -26.462 -0.969 1.00 58.97 95 SER A O 1
ATOM 741 N N . LEU A 1 96 ? 5.999 -26.824 0.230 1.00 54.91 96 LEU A N 1
ATOM 742 C CA . LEU A 1 96 ? 5.469 -27.994 0.939 1.00 54.91 96 LEU A CA 1
ATOM 743 C C . LEU A 1 96 ? 4.627 -27.625 2.174 1.00 54.91 96 LEU A C 1
ATOM 745 O O . LEU A 1 96 ? 4.051 -28.527 2.770 1.00 54.91 96 LEU A O 1
ATOM 749 N N . ASP A 1 97 ? 4.471 -26.333 2.481 1.00 52.31 97 ASP A N 1
ATOM 750 C CA . ASP A 1 97 ? 3.479 -25.822 3.430 1.00 52.31 97 ASP A CA 1
ATOM 751 C C . ASP A 1 97 ? 2.642 -24.689 2.784 1.00 52.31 97 ASP A C 1
ATOM 753 O O . ASP A 1 97 ? 3.156 -23.615 2.480 1.00 52.31 97 ASP A O 1
ATOM 757 N N . GLU A 1 98 ? 1.336 -24.958 2.614 1.00 48.53 98 GLU A N 1
ATOM 758 C CA . GLU A 1 98 ? 0.204 -24.027 2.364 1.00 48.53 98 GLU A CA 1
ATOM 759 C C . GLU A 1 98 ? -0.050 -23.459 0.932 1.00 48.53 98 GLU A C 1
ATOM 761 O O . GLU A 1 98 ? 0.629 -22.532 0.480 1.00 48.53 98 GLU A O 1
ATOM 766 N N . PRO A 1 99 ? -1.119 -23.911 0.227 1.00 48.81 99 PRO A N 1
ATOM 767 C CA . PRO A 1 99 ? -1.636 -23.269 -0.977 1.00 48.81 99 PRO A CA 1
ATOM 768 C C . PRO A 1 99 ? -3.084 -22.763 -0.791 1.00 48.81 99 PRO A C 1
ATOM 770 O O . PRO A 1 99 ? -4.018 -23.423 -1.248 1.00 48.81 99 PRO A O 1
ATOM 773 N N . GLN A 1 100 ? -3.318 -21.582 -0.199 1.00 47.25 100 GLN A N 1
ATOM 774 C CA . GLN A 1 100 ? -4.694 -21.035 -0.142 1.00 47.25 100 GLN A CA 1
ATOM 775 C C . GLN A 1 100 ? -4.920 -19.607 -0.657 1.00 47.25 100 GLN A C 1
ATOM 777 O O . GLN A 1 100 ? -6.070 -19.240 -0.892 1.00 47.25 100 GLN A O 1
ATOM 782 N N . GLN A 1 101 ? -3.897 -18.807 -0.969 1.00 48.62 101 GLN A N 1
ATOM 783 C CA . GLN A 1 101 ? -4.154 -17.396 -1.324 1.00 48.62 101 GLN A CA 1
ATOM 784 C C . GLN A 1 101 ? -4.381 -17.095 -2.818 1.00 48.62 101 GLN A C 1
ATOM 786 O O . GLN A 1 101 ? -5.098 -16.149 -3.138 1.00 48.62 101 GLN A O 1
ATOM 791 N N . ALA A 1 102 ? -3.870 -17.899 -3.759 1.00 47.69 102 ALA A N 1
ATOM 792 C CA . ALA A 1 102 ? -4.044 -17.615 -5.195 1.00 47.69 102 ALA A CA 1
ATOM 793 C C . ALA A 1 102 ? -5.421 -18.036 -5.757 1.00 47.69 102 ALA A C 1
ATOM 795 O O . ALA A 1 102 ? -5.897 -17.459 -6.735 1.00 47.69 102 ALA A O 1
ATOM 796 N N . HIS A 1 103 ? -6.091 -19.010 -5.131 1.00 47.09 103 HIS A N 1
ATOM 797 C CA . HIS A 1 103 ? -7.346 -19.585 -5.638 1.00 47.09 103 HIS A CA 1
ATOM 798 C C . HIS A 1 103 ? -8.585 -18.704 -5.386 1.00 47.09 103 HIS A C 1
ATOM 800 O O . HIS A 1 103 ? -9.616 -18.887 -6.036 1.00 47.09 103 HIS A O 1
ATOM 806 N N . LEU A 1 104 ? -8.491 -17.744 -4.460 1.00 46.69 104 LEU A N 1
ATOM 807 C CA . LEU A 1 104 ? -9.600 -16.870 -4.057 1.00 46.69 104 LEU A CA 1
ATOM 808 C C . LEU A 1 104 ? -9.818 -15.690 -5.021 1.00 46.69 104 LEU A C 1
ATOM 810 O O . LEU A 1 104 ? -10.946 -15.224 -5.167 1.00 46.69 104 LEU A O 1
ATOM 814 N N . SER A 1 105 ? -8.766 -15.238 -5.713 1.00 52.47 105 SER A N 1
ATOM 815 C CA . SER A 1 105 ? -8.838 -14.092 -6.635 1.00 52.47 105 SER A CA 1
ATOM 816 C C . SER A 1 105 ? -9.496 -14.448 -7.978 1.00 52.47 105 SER A C 1
ATOM 818 O O . SER A 1 105 ? -10.261 -13.658 -8.522 1.00 52.47 105 SER A O 1
ATOM 820 N N . HIS A 1 106 ? -9.280 -15.670 -8.488 1.00 50.66 106 HIS A N 1
ATOM 821 C CA . HIS A 1 106 ? -9.831 -16.092 -9.785 1.00 50.66 106 HIS A CA 1
ATOM 822 C C . HIS A 1 106 ? -11.359 -16.277 -9.760 1.00 50.66 106 HIS A C 1
ATOM 824 O O . HIS A 1 106 ? -12.038 -15.917 -10.718 1.00 50.66 106 HIS A O 1
ATOM 830 N N . ARG A 1 107 ? -11.920 -16.778 -8.646 1.00 52.59 107 ARG A N 1
ATOM 831 C CA . ARG A 1 107 ? -13.364 -17.070 -8.532 1.00 52.59 107 ARG A CA 1
ATOM 832 C C . ARG A 1 107 ? -14.254 -15.826 -8.592 1.00 52.59 107 ARG A C 1
ATOM 834 O O . ARG A 1 107 ? -15.380 -15.922 -9.060 1.00 52.59 107 ARG A O 1
ATOM 841 N N . HIS A 1 108 ? -13.761 -14.667 -8.152 1.00 54.06 108 HIS A N 1
ATOM 842 C CA . HIS A 1 108 ? -14.537 -13.422 -8.179 1.00 54.06 108 HIS A CA 1
ATOM 843 C C . HIS A 1 108 ? -14.745 -12.865 -9.598 1.00 54.06 108 HIS A C 1
ATOM 845 O O . HIS A 1 108 ? -15.729 -12.175 -9.831 1.00 54.06 108 HIS A O 1
ATOM 851 N N . CYS A 1 109 ? -13.856 -13.172 -10.550 1.00 56.12 109 CYS A N 1
ATOM 852 C CA . CYS A 1 109 ? -13.958 -12.672 -11.927 1.00 56.12 109 CYS A CA 1
ATOM 853 C C . CYS A 1 109 ? -14.914 -13.486 -12.812 1.00 56.12 109 CYS A C 1
ATOM 855 O O . CYS A 1 109 ? -15.447 -12.952 -13.778 1.00 56.12 109 CYS A O 1
ATOM 857 N N . GLU A 1 110 ? -15.142 -14.764 -12.503 1.00 55.72 110 GLU A N 1
ATOM 858 C CA . GLU A 1 110 ? -16.045 -15.631 -13.280 1.00 55.72 110 GLU A CA 1
ATOM 859 C C . GLU A 1 110 ? -17.529 -15.310 -13.026 1.00 55.72 110 GLU A C 1
ATOM 861 O O . GLU A 1 110 ? -18.388 -15.694 -13.815 1.00 55.72 110 GLU A O 1
ATOM 866 N N . GLN A 1 111 ? -17.835 -14.591 -11.942 1.00 54.03 111 GLN A N 1
ATOM 867 C CA . GLN A 1 111 ? -19.202 -14.381 -11.464 1.00 54.03 111 GLN A CA 1
ATOM 868 C C . GLN A 1 111 ? -19.875 -13.119 -12.037 1.00 54.03 111 GLN A C 1
ATOM 870 O O . GLN A 1 111 ? -21.095 -13.091 -12.131 1.00 54.03 111 GLN A O 1
ATOM 875 N N . GLU A 1 112 ? -19.110 -12.120 -12.501 1.00 50.38 112 GLU A N 1
ATOM 876 C CA . GLU A 1 112 ? -19.643 -10.891 -13.137 1.00 50.38 112 GLU A CA 1
ATOM 877 C C . GLU A 1 112 ? -20.000 -11.077 -14.635 1.00 50.38 112 GLU A C 1
ATOM 879 O O . GLU A 1 112 ? -20.392 -10.127 -15.305 1.00 50.38 112 GLU A O 1
ATOM 884 N N . GLY A 1 113 ? -19.864 -12.289 -15.190 1.00 46.06 113 GLY A N 1
ATOM 885 C CA . GLY A 1 113 ? -20.221 -12.607 -16.584 1.00 46.06 113 GLY A CA 1
ATOM 886 C C . GLY A 1 113 ? -21.613 -13.225 -16.782 1.00 46.06 113 GLY A C 1
ATOM 887 O O . GLY A 1 113 ? -21.935 -13.624 -17.898 1.00 46.06 113 GLY A O 1
ATOM 888 N N . MET A 1 114 ? -22.409 -13.359 -15.716 1.00 45.72 114 MET A N 1
ATOM 889 C CA . MET A 1 114 ? -23.724 -14.020 -15.720 1.00 45.72 114 MET A CA 1
ATOM 890 C C . MET A 1 114 ? -24.816 -13.157 -15.069 1.00 45.72 114 MET A C 1
ATOM 892 O O . MET A 1 114 ? -25.726 -13.688 -14.443 1.00 45.72 114 MET A O 1
ATOM 896 N N . ASP A 1 115 ? -24.770 -11.836 -15.233 1.00 45.69 115 ASP A N 1
ATOM 897 C CA . ASP A 1 115 ? -25.995 -11.045 -15.101 1.00 45.69 115 ASP A CA 1
ATOM 898 C C . ASP A 1 115 ? -26.734 -11.144 -16.439 1.00 45.69 115 ASP A C 1
ATOM 900 O O . ASP A 1 115 ? -26.426 -10.470 -17.419 1.00 45.69 115 ASP A O 1
ATOM 904 N N . VAL A 1 116 ? -27.615 -12.142 -16.486 1.00 52.69 116 VAL A N 1
ATOM 905 C CA . VAL A 1 116 ? -28.521 -12.469 -17.584 1.00 52.69 116 VAL A CA 1
ATOM 906 C C . VAL A 1 116 ? -29.453 -11.280 -17.819 1.00 52.69 116 VAL A C 1
ATOM 908 O O . VAL A 1 116 ? -30.216 -10.915 -16.927 1.00 52.69 116 VAL A O 1
ATOM 911 N N . ASP A 1 117 ? -29.401 -10.698 -19.018 1.00 54.91 117 ASP A N 1
ATOM 912 C CA . ASP A 1 117 ? -30.450 -9.820 -19.540 1.00 54.91 117 ASP A CA 1
ATOM 913 C C . ASP A 1 117 ? -31.742 -10.642 -19.722 1.00 54.91 117 ASP A C 1
ATOM 915 O O . ASP A 1 117 ? -32.002 -11.184 -20.795 1.00 54.91 117 ASP A O 1
ATOM 919 N N . ASP A 1 118 ? -32.544 -10.758 -18.669 1.00 52.03 118 ASP A N 1
ATOM 920 C CA . ASP A 1 118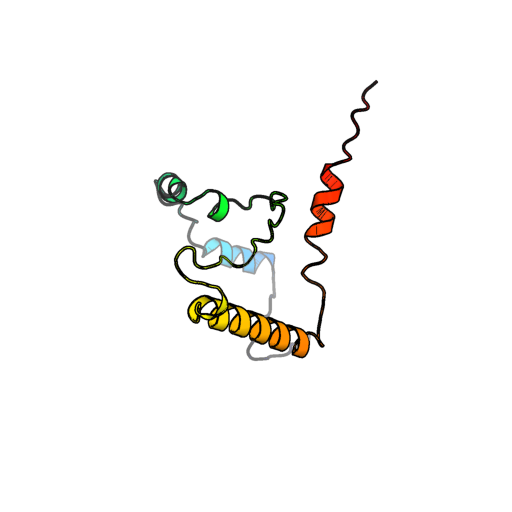 ? -33.944 -11.179 -18.741 1.00 52.03 118 ASP A CA 1
ATOM 921 C C . ASP A 1 118 ? -34.768 -10.172 -17.933 1.00 52.03 118 ASP A C 1
ATOM 923 O O . ASP A 1 118 ? -34.833 -10.242 -16.706 1.00 52.03 118 ASP A O 1
ATOM 927 N N . ASP A 1 119 ? -35.397 -9.228 -18.630 1.00 42.03 119 ASP A N 1
ATOM 928 C CA . ASP A 1 119 ? -36.571 -8.526 -18.112 1.00 42.03 119 ASP A CA 1
ATOM 929 C C . ASP A 1 119 ? -37.697 -8.589 -19.171 1.00 42.03 119 ASP A C 1
ATOM 931 O O . ASP A 1 119 ? -37.405 -8.543 -20.373 1.00 42.03 119 ASP A O 1
ATOM 935 N N . PRO A 1 120 ? -38.959 -8.767 -18.733 1.00 59.97 120 PRO A N 1
ATOM 936 C CA . PRO A 1 120 ? -40.077 -9.310 -19.515 1.00 59.97 120 PRO A CA 1
ATOM 937 C C . PRO A 1 120 ? -40.775 -8.339 -20.481 1.00 59.97 120 PRO A C 1
ATOM 939 O O . PRO A 1 120 ? -40.771 -7.108 -20.245 1.00 59.97 120 PRO A O 1
#

Sequence (120 aa):
MMMLDDTEHTIYIHDLDRELAEIESSEDPSIFLPGIGEKLAVFPKSLVAQSKPKCQALVLYQQPTSPSMPRDKDNAGKALAETRERARSLYNASSLDEPQQAHLSHRHCEQEGMDVDDDP

Organism: Aspergillus candidus (NCBI:txid41067)

Radius of gyration: 27.74 Å; chains: 1; bounding box: 66×50×75 Å